Protein AF-A0AAJ6E8B6-F1 (afdb_monomer)

Secondary structure (DSSP, 8-state):
-PPPB-IIIIIHHHHEEEEEPSS-EE--S-HHHHHTT-S-EEEEEEEEPTT-SSEEEEEEEEEEE-TTS-EEEEEEEEEEEEETTTTEEEEEEEEEES----EEEPTT--TTSSEE-EEETTT--B--EE---

Solvent-accessible surface area (backbone atoms only — not comparable to full-atom values): 7700 Å² total; per-residue (Å²): 119,64,76,80,47,45,61,75,85,62,42,43,45,34,40,64,32,76,39,56,51,42,68,68,39,84,62,94,62,66,61,74,70,56,56,72,77,45,92,44,77,48,69,77,29,26,36,15,49,74,96,56,92,63,67,49,68,66,19,36,38,33,42,41,64,46,92,90,71,43,46,70,49,32,35,38,41,37,34,76,44,81,36,80,88,77,72,39,78,38,83,43,54,33,36,32,26,77,67,86,64,55,76,40,76,36,91,83,45,36,96,90,52,36,46,32,39,22,25,17,74,88,65,55,31,79,56,55,40,79,46,84,120

pLDDT: mean 88.23, std 8.17, range [47.22, 97.44]

Nearest PDB structures (foldseek):
  6gg9-assembly1_A  TM=5.238E-01  e=3.682E+00  Pseudomonas putida
  5grs-assembly1_I  TM=3.179E-01  e=2.515E+00  Schizosaccharomyces pombe 972h-
  4zqd-assembly2_C  TM=3.929E-01  e=3.888E+00  Mus musculus
  7w80-assembly1_A  TM=3.794E-01  e=5.390E+00  Mus musculus

Mean predicted aligned error: 6.51 Å

Structure (mmCIF, N/CA/C/O backbone):
data_AF-A0AAJ6E8B6-F1
#
_entry.id   AF-A0AAJ6E8B6-F1
#
loop_
_atom_site.group_PDB
_atom_site.id
_atom_site.type_symbol
_atom_site.label_atom_id
_atom_site.label_alt_id
_atom_site.label_comp_id
_atom_site.label_asym_id
_atom_site.label_entity_id
_atom_site.label_seq_id
_atom_site.pdbx_PDB_ins_code
_atom_site.Cartn_x
_atom_site.Cartn_y
_atom_s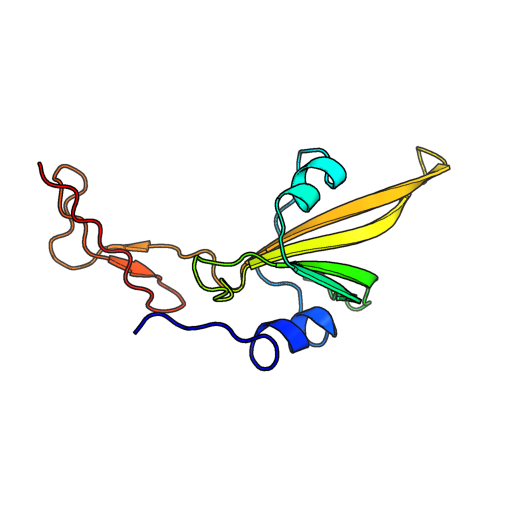ite.Cartn_z
_atom_site.occupancy
_atom_site.B_iso_or_equiv
_atom_site.auth_seq_id
_atom_site.auth_comp_id
_atom_site.auth_asym_id
_atom_site.auth_atom_id
_atom_site.pdbx_PDB_model_num
ATOM 1 N N . MET A 1 1 ? 8.232 -2.645 -21.678 1.00 47.22 1 MET A N 1
ATOM 2 C CA . MET A 1 1 ? 7.116 -1.715 -21.392 1.00 47.22 1 MET A CA 1
ATOM 3 C C . MET A 1 1 ? 6.941 -1.642 -19.887 1.00 47.22 1 MET A C 1
ATOM 5 O O . MET A 1 1 ? 6.932 -2.690 -19.257 1.00 47.22 1 MET A O 1
ATOM 9 N N . SER A 1 2 ? 6.823 -0.436 -19.332 1.00 62.09 2 SER A N 1
ATOM 10 C CA . SER A 1 2 ? 6.454 -0.222 -17.926 1.00 62.09 2 SER A CA 1
ATOM 11 C C . SER A 1 2 ? 5.116 -0.907 -17.610 1.00 62.09 2 SER A C 1
ATOM 13 O O . SER A 1 2 ? 4.170 -0.787 -18.395 1.00 62.09 2 SER A O 1
ATOM 15 N N . LYS A 1 3 ? 5.033 -1.640 -16.490 1.00 75.00 3 LYS A N 1
ATOM 16 C CA . LYS A 1 3 ? 3.780 -2.257 -16.031 1.00 75.00 3 LYS A CA 1
ATOM 17 C C . LYS A 1 3 ? 2.752 -1.158 -15.735 1.00 75.00 3 LYS A C 1
ATOM 19 O O . LYS A 1 3 ? 3.006 -0.272 -14.925 1.00 75.00 3 LYS A O 1
ATOM 24 N N . ARG A 1 4 ? 1.570 -1.243 -16.353 1.00 83.06 4 ARG A N 1
ATOM 25 C CA . ARG A 1 4 ? 0.408 -0.416 -15.997 1.00 83.06 4 ARG A CA 1
ATOM 26 C C . ARG A 1 4 ? -0.421 -1.151 -14.953 1.00 83.06 4 ARG A C 1
ATOM 28 O O . ARG A 1 4 ? -0.871 -2.260 -15.225 1.00 83.06 4 ARG A O 1
ATOM 35 N N . TYR A 1 5 ? -0.605 -0.540 -13.788 1.00 88.44 5 TYR A N 1
ATOM 36 C CA . TYR A 1 5 ? -1.463 -1.095 -12.747 1.00 88.44 5 TYR A CA 1
ATOM 37 C C . TYR A 1 5 ? -2.929 -0.793 -13.039 1.00 88.44 5 TYR A C 1
ATOM 39 O O . TYR A 1 5 ? -3.270 0.281 -13.537 1.00 88.44 5 TYR A O 1
ATOM 47 N N . THR A 1 6 ? -3.796 -1.738 -12.699 1.00 92.00 6 THR A N 1
ATOM 48 C CA . THR A 1 6 ? -5.250 -1.589 -12.796 1.00 92.00 6 THR A CA 1
ATOM 49 C C . THR A 1 6 ? -5.898 -1.834 -11.444 1.00 92.00 6 THR A C 1
ATOM 51 O O . THR A 1 6 ? -5.345 -2.534 -10.593 1.00 92.00 6 THR A O 1
ATOM 54 N N . LEU A 1 7 ? -7.088 -1.264 -11.245 1.00 91.38 7 LEU A N 1
ATOM 55 C CA . LEU A 1 7 ? -7.838 -1.492 -10.017 1.00 91.38 7 LEU A CA 1
ATOM 56 C C . LEU A 1 7 ? -8.147 -2.989 -9.861 1.00 91.38 7 LEU A C 1
ATOM 58 O O . LEU A 1 7 ? -7.752 -3.587 -8.867 1.00 91.38 7 LEU A O 1
ATOM 62 N N . ASP A 1 8 ? -8.760 -3.606 -10.871 1.00 93.12 8 ASP A N 1
ATOM 63 C CA . ASP A 1 8 ? -9.271 -4.977 -10.777 1.00 93.12 8 ASP A CA 1
ATOM 64 C C . ASP A 1 8 ? -8.183 -6.045 -10.648 1.00 93.12 8 ASP A C 1
ATOM 66 O O . ASP A 1 8 ? -8.309 -6.943 -9.814 1.00 93.12 8 ASP A O 1
ATOM 70 N N . ALA A 1 9 ? -7.121 -5.970 -11.457 1.00 92.69 9 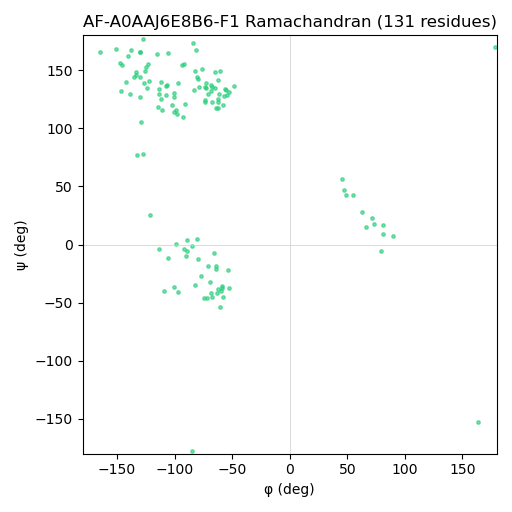ALA A N 1
ATOM 71 C CA . ALA A 1 9 ? -6.114 -7.029 -11.484 1.00 92.69 9 ALA A CA 1
ATOM 72 C C . ALA A 1 9 ? -5.087 -6.898 -10.354 1.00 92.69 9 ALA A C 1
ATOM 74 O O . ALA A 1 9 ? -4.615 -7.910 -9.839 1.00 92.69 9 ALA A O 1
ATOM 75 N N . ASP A 1 10 ? -4.724 -5.669 -9.977 1.00 92.69 10 ASP A N 1
ATOM 76 C CA . ASP A 1 10 ? -3.580 -5.435 -9.093 1.00 92.69 10 ASP A CA 1
ATOM 77 C C . ASP A 1 10 ? -3.984 -4.971 -7.688 1.00 92.69 10 ASP A C 1
ATOM 79 O O . ASP A 1 10 ? -3.382 -5.405 -6.707 1.00 92.69 10 ASP A O 1
ATOM 83 N N . LEU A 1 11 ? -4.988 -4.095 -7.564 1.00 93.44 11 LEU A N 1
ATOM 84 C CA . LEU A 1 11 ? -5.314 -3.439 -6.291 1.00 93.44 11 LEU A CA 1
ATOM 85 C C . LEU A 1 11 ? -6.502 -4.073 -5.562 1.00 93.44 11 LEU A C 1
ATOM 87 O O . LEU A 1 11 ? -6.471 -4.179 -4.338 1.00 93.44 11 LEU A O 1
ATOM 91 N N . MET A 1 12 ? -7.529 -4.539 -6.274 1.00 94.75 12 MET A N 1
ATOM 92 C CA . MET A 1 12 ? -8.716 -5.143 -5.664 1.00 94.75 12 MET A CA 1
ATOM 93 C C . MET A 1 12 ? -8.406 -6.378 -4.810 1.00 94.75 12 MET A C 1
ATOM 95 O O . MET A 1 12 ? -8.980 -6.467 -3.724 1.00 94.75 12 MET A O 1
ATOM 99 N N . PRO A 1 13 ? -7.492 -7.295 -5.195 1.00 96.19 13 PRO A N 1
ATOM 100 C CA . PRO A 1 13 ? -7.097 -8.395 -4.313 1.00 96.19 13 PRO A CA 1
ATOM 101 C C . PRO A 1 13 ? -6.512 -7.904 -2.978 1.00 96.19 13 PRO A C 1
ATOM 103 O O . PRO A 1 13 ? -6.769 -8.494 -1.931 1.00 96.19 13 PRO A O 1
ATOM 106 N N . ILE A 1 14 ? -5.776 -6.786 -2.989 1.00 96.44 14 ILE A N 1
ATOM 107 C CA . ILE A 1 14 ? -5.220 -6.159 -1.779 1.00 96.44 14 ILE A CA 1
ATOM 108 C C . ILE A 1 14 ? -6.343 -5.508 -0.954 1.00 96.44 14 ILE A C 1
ATOM 110 O O . ILE A 1 14 ? -6.428 -5.727 0.253 1.00 96.44 14 ILE A O 1
ATOM 114 N N . MET A 1 15 ? -7.245 -4.756 -1.599 1.00 95.94 15 MET A N 1
ATOM 115 C CA . MET A 1 15 ? -8.371 -4.044 -0.959 1.00 95.94 15 MET A CA 1
ATOM 116 C C . MET A 1 15 ? -9.486 -4.964 -0.441 1.00 95.94 15 MET A C 1
ATOM 118 O O . MET A 1 15 ? -10.321 -4.567 0.375 1.00 95.94 15 MET A O 1
ATOM 122 N N . ARG A 1 16 ? -9.536 -6.205 -0.922 1.00 95.38 16 ARG A N 1
ATOM 123 C CA . ARG A 1 16 ? -10.384 -7.272 -0.373 1.00 95.38 16 ARG A CA 1
ATOM 124 C C . ARG A 1 16 ? -9.673 -8.057 0.728 1.00 95.38 16 ARG A C 1
ATOM 126 O O . ARG A 1 16 ? -10.292 -8.910 1.363 1.00 95.38 16 ARG A O 1
ATOM 133 N N . GLY A 1 17 ? -8.390 -7.776 0.968 1.00 95.25 17 GLY A N 1
ATOM 134 C CA . GLY A 1 17 ? -7.541 -8.525 1.887 1.00 95.25 17 GLY A CA 1
ATOM 135 C C . GLY A 1 17 ? -7.355 -9.986 1.470 1.00 95.25 17 GLY A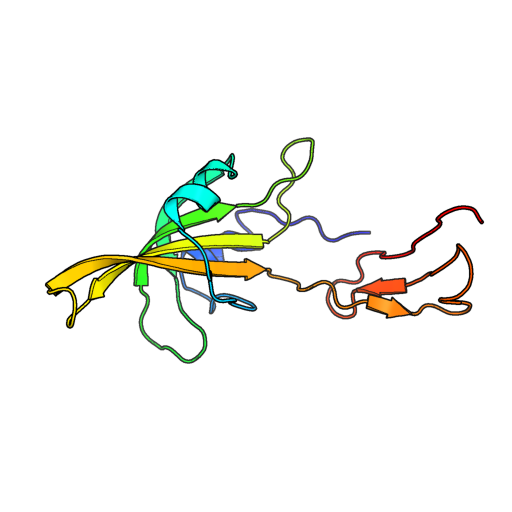 C 1
ATOM 136 O O . GLY A 1 17 ? -7.209 -10.838 2.340 1.00 95.25 17 GLY A O 1
ATOM 137 N N . ASP A 1 18 ? -7.438 -10.294 0.174 1.00 96.56 18 ASP A N 1
ATOM 138 C CA . ASP A 1 18 ? -7.210 -11.642 -0.366 1.00 96.56 18 ASP A CA 1
ATOM 139 C C . ASP A 1 18 ? -5.711 -11.964 -0.420 1.00 96.56 18 ASP A C 1
ATOM 141 O O . ASP A 1 18 ? -5.308 -13.120 -0.301 1.00 96.56 18 ASP A O 1
ATOM 145 N N . VAL A 1 19 ? -4.883 -10.924 -0.543 1.00 96.19 19 VAL A N 1
ATOM 146 C CA . VAL A 1 19 ? -3.427 -10.986 -0.400 1.00 96.19 19 VAL A CA 1
ATOM 147 C C . VAL A 1 19 ? -2.950 -9.982 0.658 1.00 96.19 19 VAL A C 1
ATOM 149 O O . VAL A 1 19 ? -3.609 -8.957 0.864 1.00 96.19 19 VAL A O 1
ATOM 152 N N . PRO A 1 20 ? -1.813 -10.239 1.333 1.00 97.25 20 PRO A N 1
ATOM 153 C CA . PRO A 1 20 ? -1.236 -9.281 2.268 1.00 97.25 20 PRO A CA 1
ATOM 154 C C . PRO A 1 20 ? -0.856 -7.955 1.597 1.00 97.25 20 PRO A C 1
ATOM 156 O O . PRO A 1 20 ? -0.443 -7.926 0.437 1.00 97.25 20 PRO A O 1
ATOM 159 N N . LEU A 1 21 ? -0.940 -6.864 2.358 1.00 96.69 21 LEU A N 1
ATOM 160 C CA . LEU A 1 21 ? -0.523 -5.529 1.944 1.00 96.69 21 LEU A CA 1
ATOM 161 C C . LEU A 1 21 ? 0.968 -5.550 1.552 1.00 96.69 21 LEU A C 1
ATOM 163 O O . LEU A 1 21 ? 1.805 -5.902 2.388 1.00 96.69 21 LEU A O 1
ATOM 167 N N . PRO A 1 22 ? 1.330 -5.197 0.307 1.00 94.94 22 PRO A N 1
ATOM 168 C CA . PRO A 1 22 ? 2.707 -5.297 -0.154 1.00 94.94 22 PRO A CA 1
ATOM 169 C C . PRO A 1 22 ? 3.552 -4.127 0.352 1.00 94.94 22 PRO A C 1
ATOM 171 O O . PRO A 1 22 ? 3.146 -2.972 0.249 1.00 94.94 22 PRO A O 1
ATOM 174 N N . ASN A 1 23 ? 4.759 -4.439 0.831 1.00 94.19 23 ASN A N 1
ATOM 175 C CA . ASN A 1 23 ? 5.779 -3.471 1.252 1.00 94.19 23 ASN A CA 1
ATOM 176 C C . ASN A 1 23 ? 5.210 -2.330 2.129 1.00 94.19 23 ASN A C 1
ATOM 178 O O . ASN A 1 23 ? 5.307 -1.164 1.743 1.00 94.19 23 ASN A O 1
ATOM 182 N N . PRO A 1 24 ? 4.554 -2.644 3.263 1.00 96.25 24 PRO A N 1
ATOM 183 C CA . PRO A 1 24 ? 3.985 -1.614 4.113 1.00 96.25 24 PRO A CA 1
ATOM 184 C C . 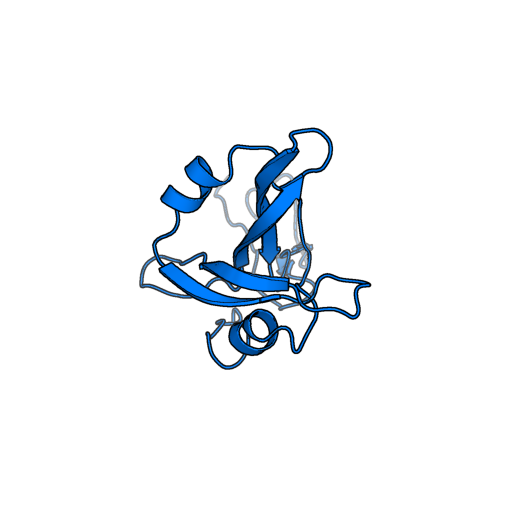PRO A 1 24 ? 5.077 -0.785 4.783 1.00 96.25 24 PRO A C 1
ATOM 186 O O . PRO A 1 24 ? 6.037 -1.333 5.325 1.00 96.25 24 PRO A O 1
ATOM 189 N N . GLU A 1 25 ? 4.875 0.526 4.820 1.00 95.06 25 GLU A N 1
ATOM 190 C CA . GLU A 1 25 ? 5.767 1.471 5.486 1.00 95.06 25 GLU A CA 1
ATOM 191 C C . GLU A 1 25 ? 4.977 2.344 6.473 1.00 95.06 25 GLU A C 1
ATOM 193 O O . GLU A 1 25 ? 3.850 2.764 6.170 1.00 95.06 25 GLU A O 1
ATOM 198 N N . PRO A 1 26 ? 5.530 2.612 7.671 1.00 93.81 26 PRO A N 1
ATOM 199 C CA . PRO A 1 26 ? 4.866 3.441 8.663 1.00 93.81 26 PRO A CA 1
ATOM 200 C C . PRO A 1 26 ? 4.710 4.881 8.171 1.00 93.81 26 PRO A C 1
ATOM 202 O O . PRO A 1 26 ? 5.534 5.418 7.430 1.00 93.81 26 PRO A O 1
ATOM 205 N N . ILE A 1 27 ? 3.635 5.522 8.619 1.00 92.19 27 ILE A N 1
ATOM 206 C CA . ILE A 1 27 ? 3.421 6.952 8.422 1.00 92.19 27 ILE A CA 1
ATOM 207 C C . ILE A 1 27 ? 3.863 7.671 9.698 1.00 92.19 27 ILE A C 1
ATOM 209 O O . ILE A 1 27 ? 3.236 7.520 10.742 1.00 92.19 27 ILE A O 1
ATOM 213 N N . GLU A 1 28 ? 4.938 8.452 9.604 1.00 87.19 28 GLU A N 1
ATOM 214 C CA . GLU A 1 28 ? 5.529 9.190 10.736 1.00 87.19 28 GLU A CA 1
ATOM 215 C C . GLU A 1 28 ? 4.944 10.602 10.932 1.00 87.19 28 GLU A C 1
ATOM 217 O O . GLU A 1 28 ? 5.395 11.355 11.791 1.00 87.19 28 GLU A O 1
ATOM 222 N N . ALA A 1 29 ? 3.934 10.976 10.146 1.00 84.75 29 ALA A N 1
ATOM 223 C CA . ALA A 1 29 ? 3.286 12.286 10.196 1.00 84.75 29 ALA A CA 1
ATOM 224 C C . ALA A 1 29 ? 1.760 12.158 10.341 1.00 84.75 29 ALA A C 1
ATOM 226 O O . ALA A 1 29 ? 1.210 11.056 10.361 1.00 84.75 29 ALA A O 1
ATOM 227 N N . ASP A 1 30 ? 1.066 13.291 10.467 1.00 86.88 30 ASP A N 1
ATOM 228 C CA . ASP A 1 30 ? -0.392 13.297 10.568 1.00 86.88 30 ASP A CA 1
ATOM 229 C C . ASP A 1 30 ? -1.032 12.714 9.298 1.00 86.88 30 ASP A C 1
ATOM 231 O O . ASP A 1 30 ? -0.879 13.241 8.194 1.00 86.88 30 ASP A O 1
ATOM 235 N N . ILE A 1 31 ? -1.752 11.601 9.457 1.00 87.44 31 ILE A N 1
ATOM 236 C CA . ILE A 1 31 ? -2.392 10.896 8.339 1.00 87.44 31 ILE A CA 1
ATOM 237 C C . ILE A 1 31 ? -3.437 11.793 7.676 1.00 87.44 31 ILE A C 1
ATOM 239 O O . ILE A 1 31 ? -3.540 11.784 6.452 1.00 87.44 31 ILE A O 1
ATOM 243 N N . GLY A 1 32 ? -4.183 12.570 8.470 1.00 84.88 32 GLY A N 1
ATOM 244 C CA . GLY A 1 32 ? -5.210 13.488 7.984 1.00 84.88 32 GLY A CA 1
ATOM 245 C C . GLY A 1 32 ? -4.647 14.507 6.998 1.00 84.88 32 GLY A C 1
ATOM 246 O O . GLY A 1 32 ? -5.210 14.696 5.926 1.00 84.88 32 GLY A O 1
ATOM 247 N N . ALA A 1 33 ? -3.497 15.100 7.312 1.00 86.62 33 ALA A N 1
ATOM 248 C CA . ALA A 1 33 ? -2.797 16.009 6.414 1.00 86.62 33 ALA A CA 1
ATOM 249 C C . ALA A 1 33 ? -2.338 15.312 5.123 1.00 86.62 33 ALA A C 1
ATOM 251 O O . ALA A 1 33 ? -2.489 15.866 4.037 1.00 86.62 33 ALA A O 1
ATOM 252 N N . ILE A 1 34 ? -1.819 14.083 5.215 1.00 87.69 34 ILE A N 1
ATOM 253 C CA . ILE A 1 34 ? -1.293 13.374 4.043 1.00 87.69 34 ILE A CA 1
ATOM 254 C C . ILE A 1 34 ? -2.408 12.977 3.068 1.00 87.69 34 ILE A C 1
ATOM 256 O O . ILE A 1 34 ? -2.240 13.127 1.857 1.00 87.69 34 ILE A O 1
ATOM 260 N N . ILE A 1 35 ? -3.550 12.488 3.565 1.00 88.56 35 ILE A N 1
ATOM 261 C CA . ILE A 1 35 ? -4.642 12.023 2.694 1.00 88.56 35 ILE A CA 1
ATOM 262 C C . ILE A 1 35 ? -5.249 13.147 1.843 1.00 88.56 35 ILE A C 1
ATOM 264 O O . ILE A 1 35 ? -5.811 12.861 0.791 1.00 88.56 35 ILE A O 1
ATOM 268 N N . LEU A 1 36 ? -5.090 14.419 2.235 1.00 86.38 36 LEU A N 1
ATOM 269 C CA . LEU A 1 36 ? -5.547 15.571 1.445 1.00 86.38 36 LEU A CA 1
ATOM 270 C C . LEU A 1 36 ? -4.822 15.705 0.098 1.00 86.38 36 LEU A C 1
ATOM 272 O O . LEU A 1 36 ? -5.324 16.376 -0.799 1.00 86.38 36 LEU A O 1
ATOM 276 N N . HIS A 1 37 ? -3.663 15.065 -0.062 1.00 83.50 37 HIS A N 1
ATOM 277 C CA . HIS A 1 37 ? -2.913 15.057 -1.319 1.00 83.50 37 HIS A CA 1
ATOM 278 C C . HIS A 1 37 ? -3.380 13.977 -2.306 1.00 83.50 37 HIS A C 1
ATOM 280 O O . HIS A 1 37 ? -2.850 13.888 -3.413 1.00 83.50 37 HIS A O 1
ATOM 286 N N . TYR A 1 38 ? -4.364 13.159 -1.926 1.00 85.25 38 TYR A N 1
ATOM 287 C CA . TYR A 1 38 ? -4.863 12.064 -2.744 1.00 85.25 38 TYR A CA 1
ATOM 288 C C . TYR A 1 38 ? -6.163 12.431 -3.454 1.00 85.25 38 TYR A C 1
ATOM 290 O O . TYR A 1 38 ? -7.137 12.858 -2.843 1.00 85.25 38 TYR A O 1
ATOM 298 N N . ASN A 1 39 ? -6.198 12.179 -4.763 1.00 75.75 39 ASN A N 1
ATOM 299 C CA . ASN A 1 39 ? -7.341 12.513 -5.619 1.00 75.75 39 ASN A CA 1
ATOM 300 C C . ASN A 1 39 ? -8.385 11.389 -5.724 1.00 75.75 39 ASN A C 1
ATOM 302 O O . ASN A 1 39 ? -9.456 11.595 -6.287 1.00 75.75 39 ASN A O 1
ATOM 306 N N . SER A 1 40 ? -8.078 10.190 -5.225 1.00 84.31 40 SER A N 1
ATOM 307 C CA . SER A 1 40 ? -8.962 9.026 -5.303 1.00 84.31 40 SER A CA 1
ATOM 308 C C . SER A 1 40 ? -8.949 8.259 -3.992 1.00 84.31 40 SER A C 1
ATOM 310 O O . SER A 1 40 ? -7.885 7.861 -3.512 1.00 84.31 40 SER A O 1
ATOM 312 N N . MET A 1 41 ? -10.148 7.982 -3.483 1.00 90.88 41 MET A N 1
ATOM 313 C CA . MET A 1 41 ? -10.387 7.199 -2.279 1.00 90.88 41 MET A CA 1
ATOM 314 C C . MET A 1 41 ? -11.321 6.026 -2.592 1.00 90.88 41 MET A C 1
ATOM 316 O O . MET A 1 41 ? -12.354 6.204 -3.233 1.00 90.88 41 MET A O 1
ATOM 320 N N . GLN A 1 42 ? -10.967 4.841 -2.102 1.00 92.06 42 GLN A N 1
ATOM 321 C CA . GLN A 1 42 ? -11.810 3.646 -2.086 1.00 92.06 42 GLN A CA 1
ATOM 322 C C . GLN A 1 42 ? -12.125 3.300 -0.631 1.00 92.06 42 GLN A C 1
ATOM 324 O O . GLN A 1 42 ? -11.210 3.045 0.149 1.00 92.06 42 GLN A O 1
ATOM 329 N N . SER A 1 43 ? -13.400 3.320 -0.249 1.00 91.19 43 SER A N 1
ATOM 330 C CA . SER A 1 43 ? -13.850 3.116 1.137 1.00 91.19 43 SER A CA 1
ATOM 331 C C . SER A 1 43 ? -14.677 1.844 1.297 1.00 91.19 43 SER A C 1
ATOM 333 O O . SER A 1 43 ? -15.166 1.279 0.322 1.00 91.19 43 SER A O 1
ATOM 335 N N . GLY A 1 44 ? -14.856 1.401 2.546 1.00 85.88 44 GLY A N 1
ATOM 336 C CA . GLY A 1 44 ? -15.589 0.164 2.848 1.00 85.88 44 GLY A CA 1
ATOM 337 C C . GLY A 1 44 ? -14.803 -1.100 2.489 1.00 85.88 44 GLY A C 1
ATOM 338 O O . GLY A 1 44 ? -15.379 -2.177 2.355 1.00 85.88 44 GLY A O 1
ATOM 339 N N . CYS A 1 45 ? -13.488 -0.970 2.320 1.00 92.56 45 CYS A N 1
ATOM 340 C CA . CYS A 1 45 ? -12.591 -2.059 1.971 1.00 92.56 45 CYS A CA 1
ATOM 341 C C . CYS A 1 45 ? -12.133 -2.828 3.220 1.00 92.56 45 CYS A C 1
ATOM 343 O O . CYS A 1 45 ? -12.495 -2.520 4.362 1.00 92.56 45 CYS A O 1
ATOM 345 N N . SER A 1 46 ? -11.265 -3.812 2.999 1.00 95.88 46 SER A N 1
ATOM 346 C CA . SER A 1 46 ? -10.501 -4.477 4.052 1.00 95.88 46 SER A CA 1
ATO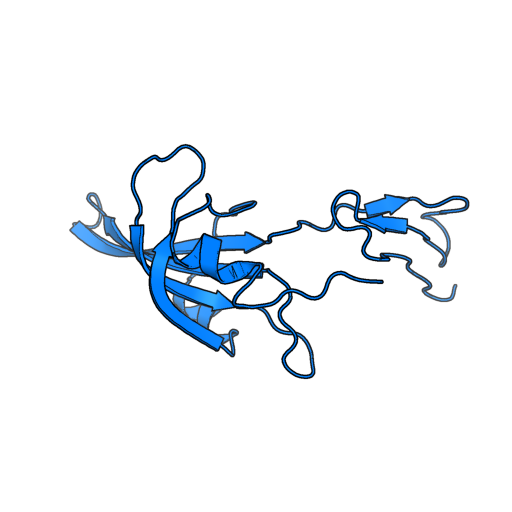M 347 C C . SER A 1 46 ? -9.014 -4.534 3.697 1.00 95.88 46 SER A C 1
ATOM 349 O O . SER A 1 46 ? -8.625 -4.286 2.560 1.00 95.88 46 SER A O 1
ATOM 351 N N . VAL A 1 47 ? -8.162 -4.847 4.666 1.00 96.25 47 VAL A N 1
ATOM 352 C CA . VAL A 1 47 ? -6.733 -5.065 4.418 1.00 96.25 47 VAL A CA 1
ATOM 353 C C . VAL A 1 47 ? -6.214 -6.199 5.287 1.00 96.25 47 VAL A C 1
ATOM 355 O O . VAL A 1 47 ? -6.579 -6.314 6.457 1.00 96.25 47 VAL A O 1
ATOM 358 N N . LEU A 1 48 ? -5.358 -7.039 4.711 1.00 97.44 48 LEU A N 1
ATOM 359 C CA . LEU A 1 48 ? -4.605 -8.061 5.429 1.00 97.44 48 LEU A CA 1
ATOM 360 C C . LEU A 1 48 ? -3.169 -7.563 5.606 1.00 97.44 48 LEU A C 1
ATOM 362 O O . LEU A 1 48 ? -2.500 -7.277 4.617 1.00 97.44 48 LEU A O 1
ATOM 366 N N . LEU A 1 49 ? -2.687 -7.423 6.840 1.00 96.56 49 LEU A N 1
ATOM 367 C CA . LEU A 1 49 ? -1.303 -7.001 7.079 1.00 96.56 49 LEU A CA 1
ATOM 368 C C . LEU A 1 49 ? -0.341 -8.199 6.960 1.00 96.56 49 LEU A C 1
ATOM 370 O O . LEU A 1 49 ? -0.739 -9.328 7.260 1.00 96.56 49 LEU A O 1
ATOM 374 N N . PRO A 1 50 ? 0.922 -7.997 6.537 1.00 96.06 50 PRO A N 1
ATOM 375 C CA . PRO A 1 50 ? 1.903 -9.078 6.484 1.00 96.06 50 PRO A CA 1
ATOM 376 C C . PRO A 1 50 ? 2.078 -9.777 7.833 1.00 96.06 50 PRO A C 1
ATOM 378 O O . PRO A 1 50 ? 2.239 -9.127 8.861 1.00 96.06 50 PRO A O 1
ATOM 381 N N . GLY A 1 51 ? 2.058 -11.111 7.816 1.00 95.81 51 GLY A N 1
ATOM 382 C CA . GLY A 1 51 ? 2.188 -11.937 9.021 1.00 95.81 51 GLY A CA 1
ATOM 383 C C . GLY A 1 51 ? 0.911 -12.059 9.859 1.00 95.81 51 GLY A C 1
ATOM 384 O O . GLY A 1 51 ? 0.890 -12.844 10.804 1.00 95.81 51 GLY A O 1
ATOM 385 N N . GLU A 1 52 ? -0.162 -11.344 9.515 1.00 94.44 52 GLU A N 1
ATOM 386 C CA . GLU A 1 52 ? -1.459 -11.499 10.170 1.00 94.44 52 GLU A CA 1
ATOM 387 C C . GLU A 1 52 ? -2.362 -12.487 9.417 1.00 94.44 52 GLU A C 1
ATOM 389 O O . GLU A 1 52 ? -2.251 -12.676 8.207 1.00 94.44 52 GLU A O 1
ATOM 394 N N . THR A 1 53 ? -3.301 -13.099 10.142 1.00 93.06 53 THR A N 1
ATOM 395 C CA . THR A 1 53 ? -4.362 -13.956 9.579 1.00 93.06 53 THR A CA 1
ATOM 396 C C . THR A 1 53 ? -5.733 -13.281 9.573 1.00 93.06 53 THR A C 1
ATOM 398 O O . THR A 1 53 ? -6.666 -13.774 8.942 1.00 93.06 53 THR A O 1
ATOM 401 N N . SER A 1 54 ? -5.873 -12.150 10.272 1.00 94.50 54 SER A N 1
ATOM 402 C CA . SER A 1 54 ? -7.135 -11.420 10.406 1.00 94.50 54 SER A CA 1
ATOM 403 C C . SER A 1 54 ? -7.116 -10.134 9.586 1.00 94.50 54 SER A C 1
ATOM 405 O O . SER A 1 54 ? -6.133 -9.396 9.583 1.00 94.50 54 SER A O 1
ATOM 407 N N . LYS A 1 55 ? -8.222 -9.861 8.889 1.00 95.31 55 LYS A N 1
ATOM 408 C CA . LYS A 1 55 ? -8.390 -8.636 8.102 1.00 95.31 55 LYS A CA 1
ATOM 409 C C . LYS A 1 55 ? -8.773 -7.471 9.014 1.00 95.31 55 LYS A C 1
ATOM 411 O O . LYS A 1 55 ? -9.590 -7.635 9.923 1.00 95.31 55 LYS A O 1
ATOM 416 N N . LYS A 1 56 ? -8.251 -6.278 8.731 1.00 94.25 56 LYS A N 1
ATOM 417 C CA . LYS A 1 56 ? -8.838 -5.027 9.227 1.00 94.25 56 LYS A CA 1
ATOM 418 C C . LYS A 1 56 ? -9.977 -4.642 8.287 1.00 94.25 56 LYS A C 1
ATOM 420 O O . LYS A 1 56 ? -9.807 -4.694 7.071 1.00 94.25 56 LYS A O 1
ATOM 425 N N . TRP A 1 57 ? -11.127 -4.284 8.844 1.00 92.69 57 TRP A N 1
ATOM 426 C CA . TRP A 1 57 ? -12.339 -3.946 8.093 1.00 92.69 57 TRP A CA 1
ATOM 427 C C . TRP A 1 57 ? -12.599 -2.446 8.102 1.00 92.69 57 TRP A C 1
ATOM 429 O O . TRP A 1 57 ? -12.054 -1.727 8.939 1.00 92.69 57 TRP A O 1
ATOM 439 N N . ASN A 1 58 ?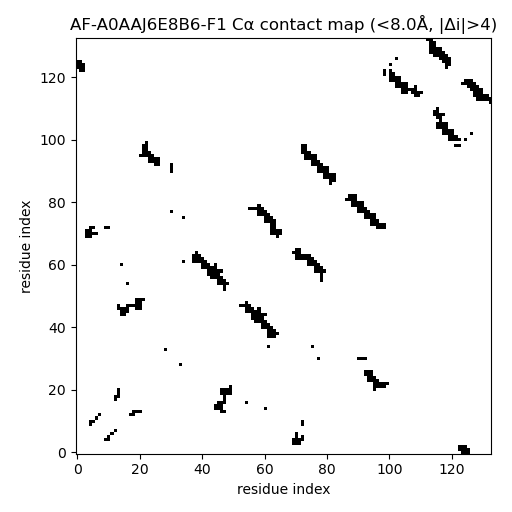 -13.480 -2.001 7.203 1.00 91.81 58 ASN A N 1
ATOM 440 C CA . ASN A 1 58 ? -13.891 -0.604 7.067 1.00 91.81 58 ASN A CA 1
ATOM 441 C C . ASN A 1 58 ? -12.693 0.331 6.868 1.00 91.81 58 ASN A C 1
ATOM 443 O O . ASN A 1 58 ? -12.608 1.396 7.480 1.00 91.81 58 ASN A O 1
ATOM 447 N N . VAL A 1 59 ? -11.752 -0.097 6.028 1.00 95.19 59 VAL A N 1
ATOM 448 C CA . VAL A 1 59 ? -10.565 0.694 5.703 1.00 95.19 59 VAL A CA 1
ATOM 449 C C . VAL A 1 59 ? -10.820 1.555 4.470 1.00 95.19 59 VAL A C 1
ATOM 451 O O . VAL A 1 59 ? -11.659 1.220 3.625 1.00 95.19 59 VAL A O 1
ATOM 454 N N . SER A 1 60 ? -10.068 2.646 4.363 1.00 95.38 60 SER A N 1
ATOM 455 C CA . SER A 1 6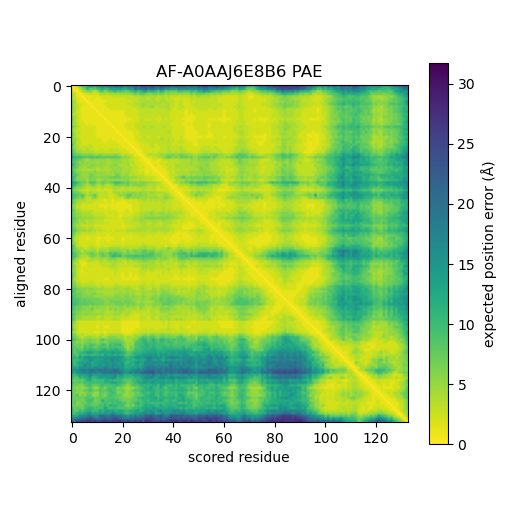0 ? -10.027 3.501 3.180 1.00 95.38 60 SER A CA 1
ATOM 456 C C . SER A 1 60 ? -8.652 3.422 2.527 1.00 95.38 60 SER A C 1
ATOM 458 O O . SER A 1 60 ? -7.635 3.600 3.197 1.00 95.38 60 SER A O 1
ATOM 460 N N . PHE A 1 61 ? -8.624 3.176 1.220 1.00 96.19 61 PHE A N 1
ATOM 461 C CA . PHE A 1 61 ? -7.428 3.245 0.389 1.00 96.19 61 PHE A CA 1
ATOM 462 C C . PHE A 1 61 ? -7.406 4.562 -0.381 1.00 96.19 61 PHE A C 1
ATOM 464 O O . PHE A 1 61 ? -8.351 4.885 -1.095 1.00 96.19 61 PHE A O 1
ATOM 471 N N . PHE A 1 62 ? -6.304 5.287 -0.271 1.00 95.19 62 PHE A N 1
ATOM 472 C CA . PHE A 1 62 ? -6.012 6.522 -0.982 1.00 95.19 62 PHE A CA 1
ATOM 473 C C . PHE A 1 62 ? -4.891 6.225 -1.976 1.00 95.19 62 PHE A C 1
ATOM 475 O O . PHE A 1 62 ? -3.807 5.816 -1.570 1.00 95.19 62 PHE A O 1
ATOM 482 N N . LEU A 1 63 ? -5.160 6.340 -3.276 1.00 93.62 63 LEU A N 1
ATOM 483 C CA . LEU A 1 63 ? -4.289 5.782 -4.321 1.00 93.62 63 LEU A CA 1
ATOM 484 C C . LEU A 1 63 ? -3.498 6.850 -5.069 1.00 93.62 63 LEU A C 1
ATOM 486 O O . LEU A 1 63 ? -4.062 7.865 -5.488 1.00 93.62 63 LEU A O 1
ATOM 490 N N . ASP A 1 64 ? -2.216 6.577 -5.308 1.00 90.56 64 ASP A N 1
ATOM 491 C CA . ASP A 1 64 ? -1.359 7.445 -6.110 1.00 90.56 64 ASP A CA 1
ATOM 492 C C . ASP A 1 64 ? -1.715 7.346 -7.595 1.00 90.56 64 ASP A C 1
ATOM 494 O O . ASP A 1 64 ? -1.938 6.256 -8.142 1.00 90.56 64 ASP A O 1
ATOM 498 N N . HIS A 1 65 ? -1.716 8.502 -8.255 1.00 87.31 65 HIS A N 1
ATOM 499 C CA . HIS A 1 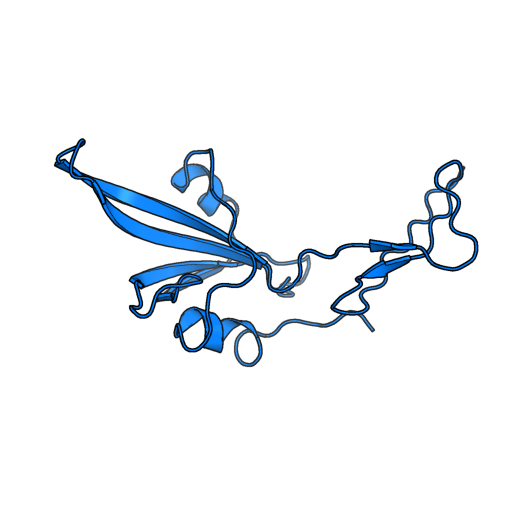65 ? -2.002 8.618 -9.677 1.00 87.31 65 HIS A CA 1
ATOM 500 C C . HIS A 1 65 ? -0.983 9.502 -10.388 1.00 87.31 65 HIS A C 1
ATOM 502 O O . HIS A 1 65 ? -0.517 10.507 -9.852 1.00 87.31 65 HIS A O 1
ATOM 508 N N . GLY A 1 66 ? -0.696 9.150 -11.637 1.00 80.31 66 GLY A N 1
ATOM 509 C CA . GLY A 1 66 ? 0.032 9.999 -12.563 1.00 80.31 66 GLY A CA 1
ATOM 510 C C . GLY A 1 66 ? -0.844 11.016 -13.276 1.00 80.31 66 GLY A C 1
ATOM 511 O O . GLY A 1 66 ? -2.077 10.985 -13.214 1.00 80.31 66 GLY A O 1
ATOM 512 N N . GLN A 1 67 ? -0.185 11.901 -14.022 1.00 73.31 67 GLN A N 1
ATOM 513 C CA . GLN A 1 67 ? -0.867 12.786 -14.961 1.00 73.31 67 GLN A CA 1
ATOM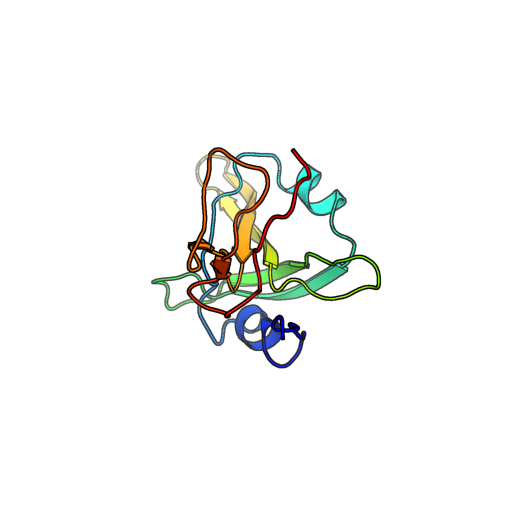 514 C C . GLN A 1 67 ? -1.664 11.940 -15.967 1.00 73.31 67 GLN A C 1
ATOM 516 O O . GLN A 1 67 ? -1.141 10.989 -16.544 1.00 73.31 67 GLN A O 1
ATOM 521 N N . GLY A 1 68 ? -2.954 12.246 -16.128 1.00 78.38 68 GLY A N 1
ATOM 522 C CA . GLY A 1 68 ? -3.875 11.451 -16.951 1.00 78.38 68 GLY A CA 1
ATOM 523 C C . GLY A 1 68 ? -4.598 10.311 -16.220 1.00 78.38 68 GLY A C 1
ATOM 524 O O . GLY A 1 68 ? -5.294 9.538 -16.871 1.00 78.38 68 GLY A O 1
ATOM 525 N N . GLY A 1 69 ? -4.472 10.199 -14.890 1.00 81.81 69 GLY A N 1
ATOM 526 C CA . GLY A 1 69 ? -5.270 9.263 -14.084 1.00 81.81 69 GLY A CA 1
ATOM 527 C C . GLY A 1 69 ? -4.765 7.817 -14.090 1.00 81.81 69 GLY A C 1
ATOM 528 O O . GLY A 1 69 ? -5.492 6.904 -13.711 1.00 81.81 69 GLY A O 1
ATOM 529 N N . GLN A 1 70 ? -3.520 7.585 -14.506 1.00 86.38 70 GLN A N 1
ATOM 530 C CA . GLN A 1 70 ? -2.877 6.275 -14.404 1.00 86.38 70 GLN A CA 1
ATOM 531 C C . GLN A 1 70 ? -2.609 5.916 -12.938 1.00 86.38 70 GLN A C 1
ATOM 533 O O . GLN A 1 70 ? -1.976 6.693 -12.232 1.00 86.38 70 GLN A O 1
ATOM 538 N N . LEU A 1 71 ? -2.963 4.700 -12.521 1.00 89.44 71 LEU A N 1
ATOM 539 C CA . LEU A 1 71 ? -2.581 4.155 -11.217 1.00 89.44 71 LEU A CA 1
ATOM 540 C C . LEU A 1 71 ? -1.091 3.784 -11.164 1.00 89.44 71 LEU A C 1
ATOM 542 O O . LEU A 1 71 ? -0.569 3.112 -12.059 1.00 89.44 71 LEU A O 1
ATOM 546 N N . TYR A 1 72 ? -0.419 4.161 -10.076 1.00 87.69 72 TYR A N 1
ATOM 547 C CA . TYR A 1 72 ? 0.989 3.811 -9.828 1.00 87.69 72 TYR A CA 1
ATOM 548 C C . TYR A 1 72 ? 1.189 2.519 -9.029 1.00 87.69 72 TYR A C 1
ATOM 550 O O . TYR A 1 72 ? 2.320 2.061 -8.879 1.00 87.69 72 TYR A O 1
ATOM 558 N N . GLY A 1 73 ? 0.103 1.889 -8.566 1.00 90.00 73 GLY A N 1
ATOM 559 C CA . GLY A 1 73 ? 0.185 0.667 -7.760 1.00 90.00 73 GLY A CA 1
ATOM 560 C C . GLY A 1 73 ? 0.704 0.921 -6.342 1.00 90.00 73 GLY A C 1
ATOM 561 O O . GLY A 1 73 ? 1.242 0.012 -5.712 1.00 90.00 73 GLY A O 1
ATOM 562 N N . SER A 1 74 ? 0.565 2.150 -5.855 1.00 92.12 74 SER A N 1
ATOM 563 C CA . SER A 1 74 ? 0.961 2.593 -4.523 1.00 92.12 74 SER A CA 1
ATOM 564 C C . SER A 1 74 ? -0.103 3.504 -3.920 1.00 92.12 74 SER A C 1
ATOM 566 O O . SER A 1 74 ? -1.038 3.944 -4.602 1.00 92.12 74 SER A O 1
ATOM 568 N N . GLY A 1 75 ? 0.026 3.754 -2.625 1.00 93.88 75 GLY A N 1
ATOM 569 C CA . GLY A 1 75 ? -0.806 4.713 -1.925 1.00 93.88 75 GLY A CA 1
ATOM 570 C C . GLY A 1 75 ? -0.750 4.531 -0.420 1.00 93.88 75 GLY A C 1
ATOM 571 O O . GLY A 1 75 ? 0.223 4.023 0.140 1.00 93.88 75 GLY A O 1
ATOM 572 N N . ILE A 1 76 ? -1.832 4.932 0.233 1.00 95.44 76 ILE A N 1
ATOM 573 C CA . ILE A 1 76 ? -2.028 4.823 1.673 1.00 95.44 76 ILE A CA 1
ATOM 574 C C . ILE A 1 76 ? -3.279 4.007 1.948 1.00 95.44 76 ILE A C 1
ATOM 576 O O . ILE A 1 76 ? -4.299 4.163 1.284 1.00 95.44 76 ILE A O 1
ATOM 580 N N . VAL A 1 77 ? -3.219 3.163 2.968 1.00 96.12 77 VAL A N 1
ATOM 581 C CA . VAL A 1 77 ? -4.401 2.556 3.576 1.00 96.12 77 VAL A CA 1
ATOM 582 C C . VAL A 1 77 ? -4.553 3.087 4.989 1.00 96.12 77 VAL A C 1
ATOM 584 O O . VAL A 1 77 ? -3.580 3.141 5.739 1.00 96.12 77 VAL A O 1
ATOM 587 N N . ALA A 1 78 ? -5.768 3.486 5.351 1.00 94.81 78 ALA A N 1
ATOM 588 C CA . ALA A 1 78 ? -6.087 4.024 6.663 1.00 94.81 78 ALA A CA 1
ATOM 589 C C . ALA A 1 78 ? -7.310 3.333 7.270 1.00 94.81 78 ALA A C 1
ATOM 591 O O . ALA A 1 78 ? -8.265 2.984 6.576 1.00 94.81 78 ALA A O 1
ATOM 592 N N . TRP A 1 79 ? -7.280 3.150 8.584 1.00 92.88 79 TRP A N 1
ATOM 593 C CA . TRP A 1 79 ? -8.361 2.590 9.388 1.00 92.88 79 TRP A CA 1
ATOM 594 C C . TRP A 1 79 ? -8.316 3.168 10.802 1.00 92.88 79 TRP A C 1
ATOM 596 O O . TRP A 1 79 ? -7.345 3.812 11.201 1.00 92.88 79 TRP A O 1
ATOM 606 N N . THR A 1 80 ? -9.362 2.944 11.587 1.00 90.75 80 THR A N 1
ATOM 607 C CA . THR A 1 80 ? -9.379 3.336 12.997 1.00 90.75 80 THR A CA 1
ATOM 608 C C . THR A 1 80 ? -9.017 2.151 13.880 1.00 90.75 80 THR A C 1
ATOM 610 O O . THR A 1 80 ? -9.456 1.022 13.657 1.00 90.75 80 THR A O 1
ATOM 613 N N . LYS A 1 81 ? -8.207 2.397 14.909 1.00 89.06 81 LYS A N 1
ATOM 614 C CA . LYS A 1 81 ? -7.945 1.422 15.972 1.00 89.06 81 LYS A CA 1
ATOM 615 C C . LYS A 1 81 ? -8.247 2.046 17.324 1.00 89.06 81 LYS A C 1
ATOM 617 O O . LYS A 1 81 ? -8.096 3.253 17.502 1.00 89.06 81 LYS A O 1
ATOM 622 N N . TRP A 1 82 ? -8.672 1.226 18.275 1.00 90.56 82 TRP A N 1
ATOM 623 C CA . TRP A 1 82 ? -8.760 1.654 19.663 1.00 90.56 82 TRP A CA 1
ATOM 624 C C . TRP A 1 82 ? -7.352 1.745 20.257 1.00 90.56 82 TRP A C 1
ATOM 626 O O . TRP A 1 82 ? -6.589 0.779 20.200 1.00 90.56 82 TRP A O 1
ATOM 636 N N . ASP A 1 83 ? -7.003 2.908 20.794 1.00 90.56 83 ASP A N 1
ATOM 637 C CA . ASP A 1 83 ? -5.763 3.146 21.524 1.00 90.56 83 ASP A CA 1
ATOM 638 C C . ASP A 1 83 ? -6.056 3.064 23.027 1.00 90.56 83 ASP A C 1
ATOM 640 O O . ASP A 1 83 ? -6.834 3.854 23.569 1.00 90.56 83 ASP A O 1
ATOM 644 N N . ASN A 1 84 ? -5.460 2.076 23.699 1.00 91.50 84 ASN A N 1
ATOM 645 C CA . ASN A 1 84 ? -5.702 1.828 25.121 1.00 91.50 84 ASN A CA 1
ATOM 646 C C . ASN A 1 84 ? -5.120 2.920 26.024 1.00 91.50 84 ASN A C 1
ATOM 648 O O . ASN A 1 84 ? -5.693 3.194 27.078 1.00 91.50 84 ASN A O 1
ATOM 652 N N . GLU A 1 85 ? -4.008 3.540 25.627 1.00 93.06 85 GLU A N 1
ATOM 653 C CA . GLU A 1 85 ? -3.339 4.574 26.418 1.00 93.06 85 GLU A CA 1
ATOM 654 C C . GLU A 1 85 ? -4.129 5.878 26.352 1.00 93.06 85 GLU A C 1
ATOM 656 O O . GLU A 1 85 ? -4.426 6.495 27.375 1.00 93.06 85 GLU A O 1
ATOM 661 N N . LYS A 1 86 ? -4.551 6.258 25.143 1.00 91.06 86 LYS A N 1
ATOM 662 C CA . LYS A 1 86 ? -5.352 7.465 24.907 1.00 91.06 86 LYS A CA 1
ATOM 663 C C . LYS A 1 86 ? -6.832 7.277 25.234 1.00 91.06 86 LYS A C 1
ATOM 665 O O . LYS A 1 86 ? -7.562 8.263 25.281 1.00 91.06 86 LYS A O 1
ATOM 670 N N . ARG A 1 87 ? -7.279 6.030 25.440 1.00 94.06 87 ARG A N 1
ATOM 671 C CA . ARG A 1 87 ? -8.692 5.644 25.621 1.00 94.06 87 ARG A CA 1
ATOM 672 C C . ARG A 1 87 ? -9.598 6.244 24.543 1.00 94.06 87 ARG A C 1
ATOM 674 O O . ARG A 1 87 ? -10.676 6.758 24.836 1.00 94.06 87 ARG A O 1
ATOM 681 N N . ALA A 1 88 ? -9.131 6.209 23.300 1.00 92.50 88 ALA A N 1
ATOM 682 C CA . ALA A 1 88 ? -9.805 6.828 22.170 1.00 92.50 88 ALA A CA 1
ATOM 683 C C . ALA A 1 88 ? -9.571 6.031 20.885 1.00 92.50 88 ALA A C 1
ATOM 685 O O . ALA A 1 88 ? -8.568 5.331 20.734 1.00 92.50 88 ALA A O 1
ATOM 686 N N . SER A 1 89 ? -10.483 6.173 19.924 1.00 89.44 89 SER A N 1
ATOM 687 C CA . SER A 1 89 ? -10.249 5.713 18.557 1.00 89.44 89 SER A CA 1
ATOM 688 C C . SER A 1 89 ? -9.259 6.647 17.867 1.00 89.44 89 SER A C 1
ATOM 690 O O . SER A 1 89 ? -9.511 7.844 17.752 1.00 89.44 89 SER A O 1
ATOM 692 N N . VAL A 1 90 ? -8.147 6.098 17.384 1.00 88.88 90 VAL A N 1
ATOM 693 C CA . VAL A 1 90 ? -7.125 6.838 16.639 1.00 88.88 90 VAL A CA 1
ATOM 694 C C . VAL A 1 90 ? -7.104 6.386 15.186 1.00 88.88 90 VAL A C 1
ATOM 696 O O . VAL A 1 90 ? -7.225 5.193 14.888 1.00 88.88 90 VAL A O 1
ATOM 699 N N . ALA A 1 91 ? -6.933 7.342 14.274 1.00 88.50 91 ALA A N 1
ATOM 700 C CA . ALA A 1 91 ? -6.620 7.032 12.888 1.00 88.50 91 ALA A CA 1
ATOM 701 C C . ALA A 1 91 ? -5.236 6.373 12.823 1.00 88.50 91 ALA A C 1
ATOM 703 O O . ALA A 1 91 ? -4.287 6.792 13.483 1.00 88.50 91 ALA A O 1
ATOM 704 N N . THR A 1 92 ? -5.130 5.295 12.063 1.00 90.06 92 THR A N 1
ATOM 705 C CA . THR A 1 92 ? -3.895 4.558 11.799 1.00 90.06 92 THR A CA 1
ATOM 706 C C . THR A 1 92 ? -3.825 4.282 10.313 1.00 90.06 92 THR A C 1
ATOM 708 O O . THR A 1 92 ? -4.850 4.133 9.655 1.00 90.06 92 THR A O 1
ATOM 711 N N . GLY A 1 93 ? -2.619 4.226 9.770 1.00 93.31 93 GLY A N 1
ATOM 712 C CA . GLY A 1 93 ? -2.438 3.963 8.361 1.00 93.31 93 GLY A CA 1
ATOM 713 C C . GLY A 1 93 ? -1.010 3.593 8.030 1.00 93.31 93 GLY A C 1
ATOM 714 O O . GLY A 1 93 ? -0.099 3.769 8.838 1.00 93.31 93 GLY A O 1
ATOM 715 N N . LEU A 1 94 ? -0.852 3.051 6.832 1.00 95.81 94 LEU A N 1
ATOM 716 C CA . LEU A 1 94 ? 0.416 2.617 6.266 1.00 95.81 94 LEU A CA 1
ATOM 717 C C . LEU A 1 94 ? 0.493 3.106 4.826 1.00 95.81 94 LEU A C 1
ATOM 719 O O . LEU A 1 94 ? -0.514 3.102 4.112 1.00 95.81 94 LEU A O 1
ATOM 723 N N . LYS A 1 95 ? 1.695 3.478 4.394 1.00 95.19 95 LYS A N 1
ATOM 724 C CA . LYS A 1 95 ? 2.012 3.560 2.969 1.00 95.19 95 LYS A CA 1
ATOM 725 C C . LYS A 1 95 ? 2.209 2.151 2.432 1.00 95.19 95 LYS A C 1
ATOM 727 O O . LYS A 1 95 ? 2.621 1.257 3.170 1.00 95.19 95 LYS A O 1
ATOM 732 N N . PHE A 1 96 ? 1.923 1.954 1.157 1.00 95.50 96 PHE A N 1
ATOM 733 C CA . PHE A 1 96 ? 2.201 0.703 0.469 1.00 95.50 96 PHE A CA 1
ATOM 734 C C . PHE A 1 96 ? 2.574 0.969 -0.986 1.00 95.50 96 PHE A C 1
ATOM 736 O O . PHE A 1 96 ? 2.145 1.952 -1.593 1.00 95.50 96 PHE A O 1
ATOM 743 N N . ALA A 1 97 ? 3.331 0.046 -1.565 1.00 94.06 97 ALA A N 1
ATOM 744 C CA . ALA A 1 97 ? 3.601 0.015 -2.993 1.00 94.06 97 ALA A CA 1
ATOM 745 C C . ALA A 1 97 ? 3.734 -1.437 -3.444 1.00 94.06 97 ALA A C 1
ATOM 747 O O . ALA A 1 97 ? 4.472 -2.210 -2.836 1.00 94.06 97 ALA A O 1
ATOM 748 N N . ILE A 1 98 ? 3.068 -1.818 -4.537 1.00 92.06 98 ILE A N 1
ATOM 749 C CA . ILE A 1 98 ? 3.215 -3.159 -5.127 1.00 92.06 98 ILE A CA 1
ATOM 750 C C . ILE A 1 98 ? 4.680 -3.400 -5.519 1.00 92.06 98 ILE A C 1
ATOM 752 O O . ILE A 1 98 ? 5.218 -4.491 -5.314 1.00 92.06 98 ILE A O 1
ATOM 756 N N . CYS A 1 99 ? 5.355 -2.363 -6.021 1.00 88.12 99 CYS A N 1
ATOM 757 C CA . CYS A 1 99 ? 6.772 -2.393 -6.343 1.00 88.12 99 CYS A CA 1
ATOM 758 C C . CYS A 1 99 ? 7.502 -1.188 -5.732 1.00 88.12 99 CYS A C 1
ATOM 760 O O . CYS A 1 99 ? 7.130 -0.051 -5.991 1.00 88.12 99 CYS A O 1
ATOM 762 N N . GLN A 1 100 ? 8.581 -1.433 -4.981 1.00 83.81 100 GLN A N 1
ATOM 763 C CA . GLN A 1 100 ? 9.473 -0.387 -4.444 1.00 83.81 100 GLN A CA 1
ATOM 764 C C . GLN A 1 100 ? 10.495 0.135 -5.475 1.00 83.81 100 GLN A C 1
ATOM 766 O O . GLN A 1 100 ? 11.382 0.902 -5.126 1.00 83.81 100 GLN A O 1
ATOM 771 N N . HIS A 1 101 ? 10.411 -0.314 -6.734 1.00 81.75 101 HIS A N 1
ATOM 772 C CA . HIS A 1 101 ? 11.266 0.134 -7.838 1.00 81.75 101 HIS A CA 1
ATOM 773 C C . HIS A 1 101 ? 12.771 0.174 -7.518 1.00 81.75 101 HIS A C 1
ATOM 775 O O . HIS A 1 101 ? 13.468 1.130 -7.838 1.00 81.75 101 HIS A O 1
ATOM 781 N N . LYS A 1 102 ? 13.303 -0.888 -6.902 1.00 84.50 102 LYS A N 1
ATOM 782 C CA . LYS A 1 102 ? 14.749 -1.010 -6.686 1.00 84.50 102 LYS A CA 1
ATOM 783 C C . LYS A 1 102 ? 15.467 -1.106 -8.035 1.00 84.50 102 LYS A C 1
ATOM 785 O O . LYS A 1 102 ? 15.217 -2.048 -8.793 1.00 84.50 102 LYS A O 1
ATOM 790 N N . LYS A 1 103 ? 16.316 -0.119 -8.326 1.00 83.75 103 LYS A N 1
ATOM 791 C CA . LYS A 1 103 ? 17.071 -0.021 -9.578 1.00 83.75 103 LYS A CA 1
ATOM 792 C C . LYS A 1 103 ? 18.206 -1.045 -9.611 1.00 83.75 103 LYS A C 1
ATOM 794 O O . LYS A 1 103 ? 18.944 -1.197 -8.641 1.00 83.75 103 LYS A O 1
ATOM 799 N N . VAL A 1 104 ? 18.336 -1.710 -10.750 1.00 88.75 104 VAL A N 1
ATOM 800 C CA . VAL A 1 104 ? 19.486 -2.513 -11.161 1.00 88.75 104 VAL A CA 1
ATOM 801 C C . VAL A 1 104 ? 20.144 -1.779 -12.315 1.00 88.75 104 VAL A C 1
ATOM 803 O O . VAL A 1 104 ? 19.482 -1.453 -13.306 1.00 88.75 104 VAL A O 1
ATOM 806 N N . ASP A 1 105 ? 21.433 -1.500 -12.172 1.00 90.88 105 ASP A N 1
ATOM 807 C CA . ASP A 1 105 ? 22.194 -0.790 -13.189 1.00 90.88 105 ASP A CA 1
ATOM 808 C C . ASP A 1 105 ? 22.353 -1.627 -14.456 1.00 90.88 105 ASP A C 1
ATOM 810 O O . ASP A 1 105 ? 22.635 -2.827 -14.424 1.00 90.88 105 ASP A O 1
ATOM 814 N N . GLY A 1 106 ? 22.145 -0.966 -15.590 1.00 87.50 106 GLY A N 1
ATOM 815 C CA . GLY A 1 106 ? 22.381 -1.535 -16.903 1.00 87.50 106 GLY A CA 1
ATOM 816 C C . GLY A 1 106 ? 23.859 -1.459 -17.303 1.00 87.50 106 GLY A C 1
ATOM 817 O O . GLY A 1 106 ? 24.647 -0.727 -16.696 1.00 87.50 106 GLY A O 1
ATOM 818 N N . PRO A 1 107 ? 24.255 -2.179 -18.365 1.00 86.31 107 PRO A N 1
ATOM 819 C CA . PRO A 1 107 ? 25.588 -2.051 -18.939 1.00 86.31 107 PRO A CA 1
ATOM 820 C C . PRO A 1 107 ? 25.923 -0.590 -19.271 1.00 86.31 107 PRO A C 1
ATOM 822 O O . PRO A 1 107 ? 25.132 0.107 -19.904 1.00 86.31 107 PRO A O 1
ATOM 825 N N . GLY A 1 108 ? 27.105 -0.132 -18.853 1.00 83.81 108 GLY A N 1
ATOM 826 C CA . GLY A 1 108 ? 27.559 1.240 -19.097 1.00 83.81 108 GLY A CA 1
ATOM 827 C C . GLY A 1 108 ? 26.995 2.291 -18.137 1.00 83.81 108 GLY A C 1
ATOM 828 O O . GLY A 1 108 ? 27.212 3.479 -18.369 1.00 83.81 108 GLY A O 1
ATOM 829 N N . ALA A 1 109 ? 26.308 1.889 -17.061 1.00 85.50 109 ALA A N 1
ATOM 830 C CA . ALA A 1 109 ? 25.920 2.814 -16.006 1.00 85.50 109 ALA A CA 1
ATOM 831 C C . ALA A 1 109 ? 27.139 3.426 -15.321 1.00 85.50 109 ALA A C 1
ATOM 833 O O . ALA A 1 109 ? 27.997 2.724 -14.787 1.00 85.50 109 ALA A O 1
ATOM 834 N N . ASN A 1 110 ? 27.202 4.756 -15.335 1.00 81.62 110 ASN A N 1
ATOM 835 C CA . ASN A 1 110 ? 28.251 5.502 -14.670 1.00 81.62 110 ASN A CA 1
ATOM 836 C C . ASN A 1 110 ? 27.628 6.585 -13.795 1.00 81.62 110 ASN A C 1
ATOM 838 O O . ASN A 1 110 ? 27.193 7.606 -14.308 1.00 81.62 110 ASN A O 1
ATOM 842 N N . HIS A 1 111 ? 27.632 6.378 -12.476 1.00 81.00 111 HIS A N 1
ATOM 843 C CA . HIS A 1 111 ? 27.011 7.271 -11.483 1.00 81.00 111 HIS A CA 1
ATOM 844 C C . HIS A 1 111 ? 27.680 8.653 -11.376 1.00 81.00 111 HIS A C 1
ATOM 846 O O . HIS A 1 111 ? 27.161 9.533 -10.702 1.00 81.00 111 HIS A O 1
ATOM 852 N N . SER A 1 112 ? 28.814 8.852 -12.056 1.00 80.00 112 SER A N 1
ATOM 853 C CA . SER A 1 112 ? 29.544 10.127 -12.117 1.00 80.00 112 SER A CA 1
ATOM 854 C C . SER A 1 112 ? 29.279 10.966 -13.374 1.00 80.00 112 SER A C 1
ATOM 856 O O . SER A 1 112 ? 29.876 12.030 -13.514 1.00 80.00 112 SER A O 1
ATOM 858 N N . ARG A 1 113 ? 28.429 10.505 -14.301 1.00 75.38 113 ARG A N 1
ATOM 859 C CA . ARG A 1 113 ? 28.066 11.224 -15.539 1.00 75.38 113 ARG A CA 1
ATOM 860 C C . ARG A 1 113 ? 26.558 11.261 -15.701 1.00 75.38 113 ARG A C 1
ATOM 862 O O . ARG A 1 113 ? 25.892 10.435 -15.112 1.00 75.38 113 ARG A O 1
ATOM 869 N N . GLY A 1 114 ? 26.029 12.100 -16.574 1.00 78.88 114 GLY A N 1
ATOM 870 C CA . GLY A 1 114 ? 24.592 12.210 -16.817 1.00 78.88 114 GLY A CA 1
ATOM 871 C C . GLY A 1 114 ? 23.804 10.934 -17.168 1.00 78.88 114 GLY A C 1
ATOM 872 O O . GLY A 1 114 ? 22.585 10.885 -16.992 1.00 78.88 114 GLY A O 1
ATOM 873 N N . TRP A 1 115 ? 24.487 9.895 -17.663 1.00 85.69 115 TRP A N 1
ATOM 874 C CA . TRP A 1 115 ? 23.883 8.662 -18.175 1.00 85.69 115 TRP A CA 1
ATOM 875 C C . TRP A 1 115 ? 23.940 7.506 -17.163 1.00 85.69 115 TRP A C 1
ATOM 877 O O . TRP A 1 115 ? 25.001 6.946 -16.857 1.00 85.69 115 TRP A O 1
ATOM 887 N N . HIS A 1 116 ? 22.766 7.084 -16.695 1.00 88.56 116 HIS A N 1
ATOM 888 C CA . HIS A 1 116 ? 22.588 5.985 -15.746 1.00 88.56 116 HIS A CA 1
ATOM 889 C C . HIS A 1 116 ? 21.485 5.020 -16.211 1.00 88.56 116 HIS A C 1
ATOM 891 O O . HIS A 1 116 ? 20.375 5.050 -15.663 1.00 88.56 116 HIS A O 1
ATOM 897 N N . PRO A 1 117 ? 21.746 4.145 -17.195 1.00 89.81 117 PRO A N 1
ATOM 898 C CA . PRO A 1 117 ? 20.812 3.122 -17.626 1.00 89.81 117 PRO A CA 1
ATOM 899 C C . PRO A 1 117 ? 20.525 2.154 -16.490 1.00 89.81 117 PRO A C 1
ATOM 901 O O . PRO A 1 117 ? 21.410 1.783 -15.721 1.00 89.81 117 PRO A O 1
ATOM 904 N N . GLY A 1 118 ? 19.276 1.727 -16.380 1.00 89.50 118 GLY A N 1
ATOM 905 C CA . GLY A 1 118 ? 18.898 0.717 -15.407 1.00 89.50 118 GLY A CA 1
ATOM 906 C C . GLY A 1 118 ? 17.415 0.425 -15.434 1.00 89.50 118 GLY A C 1
ATOM 907 O O . GLY A 1 118 ? 16.638 1.114 -16.084 1.00 89.50 118 GLY A O 1
ATOM 908 N N . HIS A 1 119 ? 17.021 -0.620 -14.726 1.00 85.12 119 HIS A N 1
ATOM 909 C CA . HIS A 1 119 ? 15.636 -1.064 -14.674 1.00 85.12 119 HIS A CA 1
ATOM 910 C C . HIS A 1 119 ? 15.266 -1.501 -13.262 1.00 85.12 119 HIS A C 1
ATOM 912 O O . HIS A 1 119 ? 16.132 -1.767 -12.432 1.00 85.12 119 HIS A O 1
ATOM 918 N N . CYS A 1 120 ? 13.975 -1.591 -12.970 1.00 85.19 120 CYS A N 1
ATOM 919 C CA . CYS A 1 120 ? 13.522 -2.165 -11.717 1.00 85.19 120 CYS A CA 1
ATOM 920 C C . CYS A 1 120 ? 13.747 -3.683 -11.695 1.00 85.19 120 CYS A C 1
ATOM 922 O O . CYS A 1 120 ? 13.240 -4.394 -12.561 1.00 85.19 120 CYS A O 1
ATOM 924 N N . GLU A 1 121 ? 14.379 -4.174 -10.627 1.00 82.81 121 GLU A N 1
ATOM 925 C CA . GLU A 1 121 ? 14.635 -5.598 -10.363 1.00 82.81 121 GLU A CA 1
ATOM 926 C C . GLU A 1 121 ? 13.374 -6.480 -10.445 1.00 82.81 121 GLU A C 1
ATOM 928 O O . GLU A 1 121 ? 13.431 -7.617 -10.901 1.00 82.81 121 GLU A O 1
ATOM 933 N N . LYS A 1 122 ? 12.222 -5.968 -9.989 1.00 78.50 122 LYS A N 1
ATOM 934 C CA . LYS A 1 122 ? 10.988 -6.758 -9.831 1.00 78.50 122 LYS A CA 1
ATOM 935 C C . LYS A 1 122 ? 10.013 -6.636 -10.999 1.00 78.50 122 LYS A C 1
ATOM 937 O O . LYS A 1 122 ? 9.375 -7.619 -11.356 1.00 78.50 122 LYS A O 1
ATOM 942 N N . CYS A 1 123 ? 9.825 -5.433 -11.544 1.00 77.94 123 CYS A N 1
ATOM 943 C CA . CYS A 1 123 ? 8.793 -5.179 -12.559 1.00 77.94 123 CYS A CA 1
ATOM 944 C C . CYS A 1 123 ? 9.354 -4.814 -13.939 1.00 77.94 123 CYS A C 1
ATOM 946 O O . CYS A 1 123 ? 8.573 -4.630 -14.870 1.00 77.94 123 CYS A O 1
ATOM 948 N N . GLY A 1 124 ? 10.680 -4.684 -14.078 1.00 75.94 124 GLY A N 1
ATOM 949 C CA . GLY A 1 124 ? 11.324 -4.339 -15.346 1.00 75.94 124 GLY A CA 1
ATOM 950 C C . GLY A 1 124 ? 11.016 -2.926 -15.848 1.00 75.94 124 GLY A C 1
ATOM 951 O O . GLY A 1 124 ? 11.241 -2.640 -17.022 1.00 75.94 124 GLY A O 1
ATOM 952 N N . LEU A 1 125 ? 10.478 -2.047 -14.990 1.00 79.25 125 LEU A N 1
ATOM 953 C CA . LEU A 1 125 ? 10.314 -0.624 -15.290 1.00 79.25 125 LEU A CA 1
ATOM 954 C C . LEU A 1 125 ? 11.665 -0.039 -15.705 1.00 79.25 125 LEU A C 1
ATOM 956 O O . LEU A 1 125 ? 12.634 -0.211 -14.974 1.00 79.25 125 LEU A O 1
ATOM 960 N N . ASP A 1 126 ? 11.721 0.654 -16.839 1.00 81.19 126 ASP A N 1
ATOM 961 C CA . ASP A 1 126 ? 12.916 1.397 -17.233 1.00 81.19 126 ASP A CA 1
ATOM 962 C C . ASP A 1 126 ? 13.120 2.572 -16.267 1.00 81.19 126 ASP A C 1
ATOM 964 O O . ASP A 1 126 ? 12.223 3.389 -16.059 1.00 81.19 126 ASP A O 1
ATOM 968 N N . MET A 1 127 ? 14.285 2.594 -15.633 1.00 81.81 127 MET A N 1
ATOM 969 C CA . MET A 1 127 ? 14.719 3.585 -14.649 1.00 81.81 127 MET A CA 1
ATOM 970 C C . MET A 1 127 ? 16.012 4.267 -15.108 1.00 81.81 127 MET A C 1
ATOM 972 O O . MET A 1 127 ? 16.823 4.723 -14.289 1.00 81.81 127 MET A O 1
ATOM 976 N N . THR A 1 128 ? 16.234 4.281 -16.422 1.00 85.94 128 THR A N 1
ATOM 977 C CA . THR A 1 128 ? 17.328 4.996 -17.058 1.00 85.94 128 THR A CA 1
ATOM 978 C C . THR A 1 128 ? 17.195 6.488 -16.786 1.00 85.94 128 THR A C 1
ATOM 980 O O . THR A 1 128 ? 16.132 7.077 -16.971 1.00 85.94 128 THR A O 1
ATOM 983 N N . VAL A 1 129 ? 18.284 7.087 -16.314 1.00 84.25 129 VAL A N 1
ATOM 984 C CA . VAL A 1 129 ? 18.409 8.536 -16.161 1.00 84.25 129 VAL A CA 1
ATOM 985 C C . VAL A 1 129 ? 19.351 9.021 -17.248 1.00 84.25 129 VAL A C 1
ATOM 987 O O . VAL A 1 129 ? 20.438 8.469 -17.404 1.00 84.25 129 VAL A O 1
ATOM 990 N N . ASP A 1 130 ? 18.905 10.028 -17.985 1.00 84.69 130 ASP A N 1
ATOM 991 C CA . ASP A 1 130 ? 19.698 10.769 -18.959 1.00 84.69 130 ASP A CA 1
ATOM 992 C C . ASP A 1 130 ? 19.566 12.252 -18.621 1.00 84.69 130 ASP A C 1
ATOM 994 O O . ASP A 1 130 ? 18.719 12.974 -19.152 1.00 84.69 130 ASP A O 1
ATOM 998 N N . SER A 1 131 ? 20.305 12.680 -17.605 1.00 74.06 131 SER A N 1
ATOM 999 C CA . SER A 1 131 ? 20.423 14.095 -17.277 1.00 74.06 131 SER A CA 1
ATOM 1000 C C . SER A 1 131 ? 21.650 14.611 -18.007 1.00 74.06 131 SER A C 1
ATOM 1002 O O . SER A 1 131 ? 22.742 14.209 -17.639 1.00 74.06 131 SER A O 1
ATOM 1004 N N . GLY A 1 132 ? 21.498 15.444 -19.039 1.00 60.97 132 GLY A N 1
ATOM 1005 C CA . GLY A 1 132 ? 22.650 15.986 -19.775 1.00 60.97 132 GLY A CA 1
ATOM 1006 C C . GLY A 1 132 ? 23.725 16.556 -18.835 1.00 60.97 132 GLY A C 1
ATOM 1007 O O . GLY A 1 132 ? 23.369 17.210 -17.853 1.00 60.97 132 GLY A O 1
ATOM 1008 N N . ASP A 1 133 ? 24.998 16.246 -19.125 1.00 55.47 133 ASP A N 1
ATOM 1009 C CA . ASP A 1 133 ? 26.187 16.766 -18.414 1.00 55.47 133 ASP A CA 1
ATOM 1010 C C . ASP A 1 133 ? 26.183 18.312 -18.357 1.00 55.47 133 ASP A C 1
ATOM 1012 O O . ASP A 1 133 ? 25.859 18.951 -19.390 1.00 55.47 133 ASP A O 1
#

Foldseek 3Di:
DFDFDDCPPQPQCQQQQVDAFAPWAFDPDDPVVVLVPAPDKDWQTWHHHPPDPDIHTGKMWGFDADDVGTGQQWGKIWDWDQDPVVRDIDIGMITGHPAPQDWDFDPPADPVAQWTWTARPPRRHTPIGRDHD

Radius of gyration: 17.75 Å; Cα contacts (8 Å, |Δi|>4): 271; chains: 1; bounding box: 45×31×48 Å

Sequence (133 aa):
MSKRYTLDADLMPIMRGDVPLPNPEPIEADIGAIILHYNSMQSGCSVLLPGETSKKWNVSFFLDHGQGGQLYGSGIVAWTKWDNEKRASVATGLKFAICQHKKVDGPGANHSRGWHPGHCEKCGLDMTVDSGD